Protein AF-A0A9E0RVJ8-F1 (afdb_monomer_lite)

Secondary structure (DSSP, 8-state):
-EEEEPPSSSTTTT-EE-S-----SSPPSS---SSSS--EEEEEEEEE-SS-EEEEEEEE--S---SEE--HHHHHHHS-HHHHHHHHTT--

pLDDT: mean 90.72, std 8.5, range [58.72, 97.75]

Structure (mmCIF, N/CA/C/O backbone):
data_AF-A0A9E0RVJ8-F1
#
_entry.id   AF-A0A9E0RVJ8-F1
#
loop_
_atom_site.group_PDB
_atom_site.id
_atom_site.type_symbol
_atom_site.label_atom_id
_atom_site.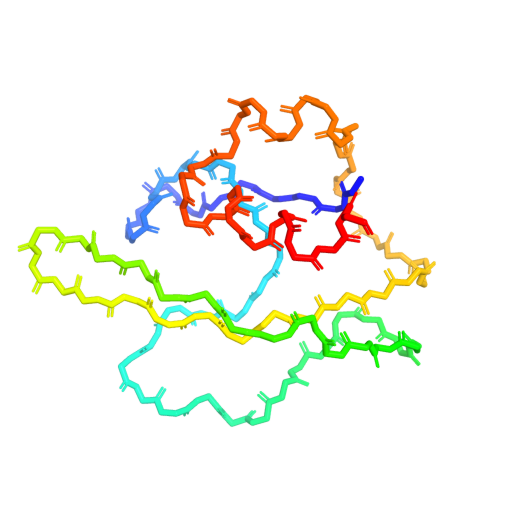label_alt_id
_atom_site.label_comp_id
_atom_site.label_asym_id
_atom_site.label_entity_id
_atom_site.label_seq_id
_atom_site.pdbx_PDB_ins_code
_atom_site.Cartn_x
_atom_site.Cartn_y
_atom_site.Cartn_z
_atom_site.occupancy
_atom_site.B_iso_or_equiv
_atom_site.auth_seq_id
_atom_site.auth_comp_id
_atom_site.auth_asym_id
_atom_site.auth_atom_id
_atom_site.pdbx_PDB_model_num
ATOM 1 N N . MET A 1 1 ? 6.155 0.811 -11.269 1.00 89.62 1 MET A N 1
ATOM 2 C CA . MET A 1 1 ? 5.796 0.206 -9.967 1.00 89.62 1 MET A CA 1
ATOM 3 C C . MET A 1 1 ? 4.609 -0.725 -10.162 1.00 89.62 1 MET A C 1
ATOM 5 O O . MET A 1 1 ? 3.750 -0.395 -10.971 1.00 89.62 1 MET A O 1
ATOM 9 N N . ARG A 1 2 ? 4.546 -1.863 -9.459 1.00 92.75 2 ARG A N 1
ATOM 10 C CA . ARG A 1 2 ? 3.377 -2.753 -9.513 1.00 92.75 2 ARG A CA 1
ATOM 11 C C . ARG A 1 2 ? 2.174 -2.107 -8.816 1.00 92.75 2 ARG A C 1
ATOM 13 O O . ARG A 1 2 ? 2.310 -1.623 -7.695 1.00 92.75 2 ARG A O 1
ATOM 20 N N . THR A 1 3 ? 1.022 -2.115 -9.472 1.00 95.25 3 THR A N 1
ATOM 21 C CA . THR A 1 3 ? -0.245 -1.567 -8.970 1.00 95.25 3 THR A CA 1
ATOM 22 C C . THR A 1 3 ? -1.382 -2.550 -9.228 1.00 95.25 3 THR A C 1
ATOM 24 O O . THR A 1 3 ? -1.289 -3.443 -10.074 1.00 95.25 3 THR A O 1
ATOM 27 N N . GLU A 1 4 ? -2.476 -2.386 -8.495 1.00 95.31 4 GLU A N 1
ATOM 28 C CA . GLU A 1 4 ? -3.707 -3.144 -8.699 1.00 95.31 4 GLU A CA 1
ATOM 29 C C . GLU A 1 4 ? -4.931 -2.267 -8.450 1.00 95.31 4 GLU A C 1
ATOM 31 O O . GLU A 1 4 ? -4.859 -1.239 -7.774 1.00 95.31 4 GLU A O 1
ATOM 36 N N . ARG A 1 5 ? -6.080 -2.668 -8.996 1.00 95.69 5 ARG A N 1
ATOM 37 C CA . ARG A 1 5 ? -7.354 -2.047 -8.637 1.00 95.69 5 ARG A CA 1
ATOM 38 C C . ARG A 1 5 ? -7.948 -2.802 -7.458 1.00 95.69 5 ARG A C 1
ATOM 40 O O . ARG A 1 5 ? -8.150 -4.010 -7.547 1.00 95.69 5 ARG A O 1
ATOM 47 N N . ARG A 1 6 ? -8.256 -2.084 -6.376 1.00 95.44 6 ARG A N 1
ATOM 48 C CA . ARG A 1 6 ? -8.942 -2.657 -5.215 1.00 95.44 6 ARG A CA 1
ATOM 49 C C . ARG A 1 6 ? -10.322 -3.196 -5.622 1.00 95.44 6 ARG A C 1
ATOM 51 O O . ARG A 1 6 ? -10.937 -2.635 -6.536 1.00 95.44 6 ARG A O 1
ATOM 58 N N . PRO A 1 7 ? -10.845 -4.234 -4.939 1.00 95.19 7 PRO A N 1
ATOM 59 C CA . PRO A 1 7 ? -12.205 -4.720 -5.161 1.00 95.19 7 PRO A CA 1
ATOM 60 C C . PRO A 1 7 ? -13.225 -3.582 -5.137 1.00 95.19 7 PRO A C 1
ATOM 62 O O . PRO A 1 7 ? -13.038 -2.599 -4.430 1.00 95.19 7 PRO A O 1
ATOM 65 N N . ALA A 1 8 ? -14.327 -3.704 -5.878 1.00 96.50 8 ALA A N 1
ATOM 66 C CA . ALA A 1 8 ? -15.312 -2.622 -5.993 1.00 96.50 8 ALA A CA 1
ATOM 67 C C . ALA A 1 8 ? -15.987 -2.238 -4.658 1.00 96.50 8 ALA A C 1
ATOM 69 O O . ALA A 1 8 ? -16.539 -1.148 -4.541 1.00 96.50 8 ALA A O 1
ATOM 70 N N . LYS A 1 9 ? -15.962 -3.128 -3.660 1.00 94.88 9 LYS A N 1
ATOM 71 C CA . LYS A 1 9 ? -16.576 -2.931 -2.342 1.00 94.88 9 LYS A CA 1
ATOM 72 C C . LYS A 1 9 ? -15.521 -2.963 -1.240 1.00 94.88 9 LYS A C 1
ATOM 74 O O . LYS A 1 9 ? -14.508 -3.644 -1.370 1.00 94.88 9 LYS A O 1
ATOM 79 N N . GLY A 1 10 ? -15.819 -2.278 -0.138 1.00 92.31 10 GLY A N 1
ATOM 80 C CA . GLY A 1 10 ? -14.948 -2.180 1.031 1.00 92.31 10 GLY A CA 1
ATOM 81 C C . GLY A 1 10 ? -14.097 -0.912 1.034 1.00 92.31 10 GLY A C 1
ATOM 82 O O . GLY A 1 10 ? -14.358 0.042 0.296 1.00 92.31 10 GLY A O 1
ATOM 83 N N . LEU A 1 11 ? -13.087 -0.897 1.901 1.00 93.88 11 LEU A N 1
ATOM 84 C CA . LEU A 1 11 ? -12.204 0.250 2.068 1.00 93.88 11 LEU A CA 1
ATOM 85 C C . LEU A 1 11 ? -11.431 0.545 0.772 1.00 93.88 11 LEU A C 1
ATOM 87 O O . LEU A 1 11 ? -10.732 -0.324 0.247 1.00 93.88 11 LEU A O 1
ATOM 91 N N . LEU A 1 12 ? -11.555 1.792 0.295 1.00 95.31 12 LEU A N 1
ATOM 92 C CA . LEU A 1 12 ? -10.978 2.291 -0.964 1.00 95.31 12 LEU A CA 1
ATOM 93 C C . LEU A 1 12 ? -11.471 1.512 -2.195 1.00 95.31 12 LEU A C 1
ATOM 95 O O . LEU A 1 12 ? -10.724 1.295 -3.151 1.00 95.31 12 LEU A O 1
ATOM 99 N N . GLY A 1 13 ? -12.733 1.076 -2.155 1.00 96.44 13 GLY A N 1
ATOM 100 C CA . GLY A 1 13 ? -13.330 0.240 -3.186 1.00 96.44 13 GLY A CA 1
ATOM 101 C C . GLY A 1 13 ? -13.181 0.820 -4.595 1.00 96.44 13 GLY A C 1
ATOM 102 O O . GLY A 1 13 ? -13.515 1.976 -4.850 1.00 96.44 13 GLY A O 1
ATOM 103 N N . GLY A 1 14 ? -12.644 0.016 -5.512 1.00 96.69 14 GLY A N 1
ATOM 104 C CA . GLY A 1 14 ? -12.429 0.385 -6.910 1.00 96.69 14 GLY A CA 1
ATOM 105 C C . GLY A 1 14 ? -11.284 1.367 -7.159 1.00 96.69 14 GLY A C 1
ATOM 106 O O . GLY A 1 14 ? -11.026 1.680 -8.320 1.00 96.69 14 GLY A O 1
ATOM 107 N N . MET A 1 15 ? -10.580 1.849 -6.134 1.00 97.12 15 MET A N 1
ATOM 108 C CA . MET A 1 15 ? -9.444 2.759 -6.302 1.00 97.12 15 MET A CA 1
ATOM 109 C C . MET A 1 15 ? -8.176 2.006 -6.726 1.00 97.12 15 MET A C 1
ATOM 111 O O . MET A 1 15 ? -8.051 0.797 -6.518 1.00 97.12 15 MET A O 1
ATOM 115 N N . LEU A 1 16 ? -7.225 2.723 -7.331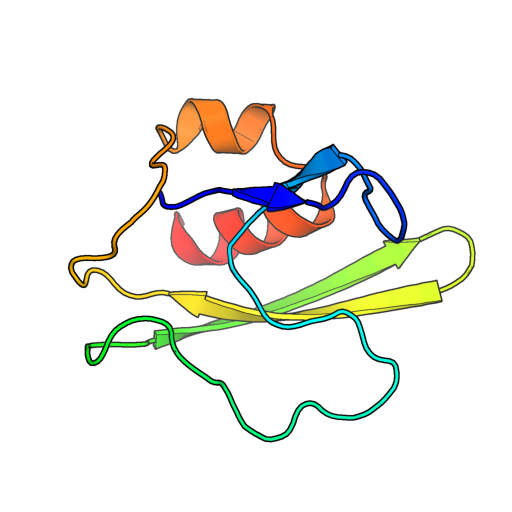 1.00 97.50 16 LEU A N 1
ATOM 116 C CA . LEU A 1 16 ? -5.881 2.192 -7.557 1.00 97.50 16 LEU A CA 1
ATOM 117 C C . LEU A 1 16 ? -5.181 2.011 -6.203 1.00 97.50 16 LEU A C 1
ATOM 119 O O . LEU A 1 16 ? -5.312 2.857 -5.317 1.00 97.50 16 LEU A O 1
ATOM 123 N N . GLY A 1 17 ? -4.436 0.926 -6.044 1.00 96.19 17 GLY A N 1
ATOM 124 C CA . GLY A 1 17 ? -3.699 0.620 -4.829 1.00 96.19 17 GLY A CA 1
ATOM 125 C C . GLY A 1 17 ? -2.373 -0.069 -5.107 1.00 96.19 17 GLY A C 1
ATOM 126 O O . GLY A 1 17 ? -2.052 -0.438 -6.242 1.00 96.19 17 GLY A O 1
ATOM 127 N N . LEU A 1 18 ? -1.601 -0.219 -4.035 1.00 94.25 18 LEU A N 1
ATOM 128 C CA . LEU A 1 18 ? -0.409 -1.057 -4.022 1.00 94.25 18 LEU A CA 1
ATOM 129 C C . LEU A 1 18 ? -0.810 -2.491 -3.648 1.00 94.25 18 LEU A C 1
ATOM 131 O O . LEU A 1 18 ? -1.727 -2.646 -2.838 1.00 94.25 18 LEU A O 1
ATOM 135 N N . PRO A 1 19 ? -0.139 -3.519 -4.196 1.00 91.75 19 PRO A N 1
ATOM 136 C CA . PRO A 1 19 ? -0.322 -4.891 -3.738 1.00 91.75 19 PRO A CA 1
ATOM 137 C C . PRO A 1 19 ? -0.057 -4.993 -2.235 1.00 91.75 19 PRO A C 1
ATOM 139 O O . PRO A 1 19 ? 0.910 -4.416 -1.734 1.00 91.75 19 PRO A O 1
ATOM 142 N N . GLY A 1 20 ? -0.895 -5.741 -1.530 1.00 90.12 20 GLY A N 1
ATOM 143 C CA . GLY A 1 20 ? -0.777 -5.923 -0.090 1.00 90.12 20 GLY A CA 1
ATOM 144 C C . GLY A 1 20 ? -1.768 -6.951 0.437 1.00 90.12 20 GLY A C 1
ATOM 145 O O . GLY A 1 20 ? -2.522 -7.552 -0.326 1.00 90.12 20 GLY A O 1
ATOM 146 N N . SER A 1 21 ? -1.740 -7.144 1.751 1.00 89.12 21 SER A N 1
ATOM 147 C CA . SER A 1 21 ? -2.668 -8.015 2.464 1.00 89.12 21 SER A CA 1
ATOM 148 C C . SER A 1 21 ? -4.099 -7.472 2.455 1.00 89.12 21 SER A C 1
ATOM 150 O O . SER A 1 21 ? -4.369 -6.337 2.048 1.00 89.12 21 SER A O 1
ATOM 152 N N . ASP A 1 22 ? -5.017 -8.265 3.001 1.00 88.25 22 ASP A N 1
ATOM 153 C CA . ASP A 1 22 ? -6.343 -7.777 3.352 1.00 88.25 22 ASP A CA 1
ATOM 154 C C . ASP A 1 22 ? -6.295 -6.708 4.451 1.00 88.25 22 ASP A C 1
ATOM 156 O O . ASP A 1 22 ? -5.354 -6.619 5.248 1.00 88.25 22 ASP A O 1
ATOM 160 N N . TRP A 1 23 ? -7.347 -5.888 4.484 1.00 90.38 23 TRP A N 1
ATOM 161 C CA . T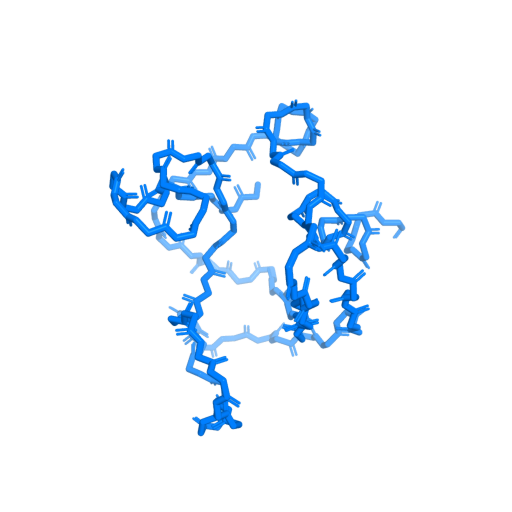RP A 1 23 ? -7.596 -4.949 5.571 1.00 90.38 23 TRP A CA 1
ATOM 162 C C . TRP A 1 23 ? -8.099 -5.714 6.792 1.00 90.38 23 TRP A C 1
ATOM 164 O O . TRP A 1 23 ? -9.098 -6.427 6.704 1.00 90.38 23 TRP A O 1
ATOM 174 N N . THR A 1 24 ? -7.440 -5.541 7.932 1.00 89.75 24 THR A N 1
ATOM 175 C CA . THR A 1 24 ? -7.798 -6.215 9.181 1.00 89.75 24 THR A CA 1
ATOM 176 C C . THR A 1 24 ? -7.554 -5.296 10.374 1.00 89.75 24 THR A C 1
ATOM 178 O O . THR A 1 24 ? -6.700 -4.413 10.322 1.00 89.75 24 THR A O 1
ATOM 181 N N . GLU A 1 25 ? -8.333 -5.494 11.436 1.00 90.31 25 GLU A N 1
ATOM 182 C CA . GLU A 1 25 ? -8.132 -4.852 12.744 1.00 90.31 25 GLU A CA 1
ATOM 183 C C . GLU A 1 25 ? -7.156 -5.640 13.632 1.00 90.31 25 GLU A C 1
ATOM 185 O O . GLU A 1 25 ? -6.717 -5.143 14.665 1.00 90.31 25 GLU A O 1
ATOM 190 N N . GLN A 1 26 ? -6.842 -6.878 13.244 1.00 87.69 26 GLN A N 1
ATOM 191 C CA . GLN A 1 26 ? -5.905 -7.752 13.945 1.00 87.69 26 GLN A CA 1
ATOM 192 C C . GLN A 1 26 ? -4.500 -7.601 13.370 1.00 87.69 26 GLN A C 1
ATOM 194 O O . GLN A 1 26 ? -4.336 -7.241 12.203 1.00 87.69 26 GLN A O 1
ATOM 199 N N . ASP A 1 27 ? -3.492 -7.966 14.157 1.00 79.06 27 ASP A N 1
ATOM 200 C CA . ASP A 1 27 ? -2.133 -8.081 13.642 1.00 79.06 27 ASP A CA 1
ATOM 201 C C . ASP A 1 27 ? -2.082 -9.099 12.498 1.00 79.06 27 ASP A C 1
ATOM 203 O O . ASP A 1 27 ? -2.637 -10.200 12.576 1.00 79.06 27 ASP A O 1
ATOM 207 N N . LEU A 1 28 ? -1.415 -8.722 11.409 1.00 76.56 28 LEU A N 1
ATOM 208 C CA . LEU A 1 28 ? -1.248 -9.601 10.260 1.00 76.56 28 LEU A CA 1
ATOM 209 C C . LEU A 1 28 ? -0.232 -10.706 10.589 1.00 76.56 28 LEU A C 1
ATOM 211 O O . LEU A 1 28 ? 0.870 -10.405 11.062 1.00 76.56 28 LEU A O 1
ATOM 215 N N . PRO A 1 29 ? -0.558 -11.984 10.324 1.00 63.53 29 PRO A N 1
ATOM 216 C CA . PRO A 1 29 ? 0.368 -13.084 10.548 1.00 63.53 29 PRO A CA 1
ATOM 217 C C . PRO A 1 29 ? 1.487 -13.044 9.502 1.00 63.53 29 PRO A C 1
ATOM 219 O O . PRO A 1 29 ? 1.321 -13.533 8.392 1.00 63.53 29 PRO A O 1
ATOM 222 N N . GLY A 1 30 ? 2.637 -12.461 9.853 1.00 66.19 30 GLY A N 1
ATOM 223 C CA . GLY A 1 30 ? 3.786 -12.336 8.950 1.00 66.19 30 GLY A CA 1
ATOM 224 C C . GLY A 1 30 ? 3.473 -11.578 7.651 1.00 66.19 30 GLY A C 1
ATOM 225 O O . GLY A 1 30 ? 2.363 -11.107 7.418 1.00 66.19 30 GLY A O 1
ATOM 226 N N . THR A 1 31 ? 4.473 -11.399 6.791 1.00 67.88 31 THR A N 1
ATOM 227 C CA . THR A 1 31 ? 4.277 -10.761 5.481 1.00 67.88 31 THR A CA 1
ATOM 228 C C . THR A 1 31 ? 4.376 -11.823 4.393 1.00 67.88 31 THR A C 1
ATOM 230 O O . THR A 1 31 ? 5.457 -12.362 4.167 1.00 67.88 31 THR A O 1
ATOM 233 N N . ASP A 1 32 ? 3.251 -12.141 3.742 1.00 73.81 32 ASP A N 1
ATOM 234 C CA . ASP A 1 32 ? 3.246 -13.003 2.557 1.00 73.81 32 ASP A CA 1
ATOM 235 C C . ASP A 1 32 ? 3.685 -12.182 1.344 1.00 73.81 32 ASP A C 1
ATOM 237 O O . ASP A 1 32 ? 2.954 -11.340 0.810 1.00 73.81 32 ASP A O 1
ATOM 241 N N . PHE A 1 33 ? 4.947 -12.353 0.975 1.00 81.75 33 PHE A N 1
ATOM 242 C CA . PHE A 1 33 ? 5.558 -11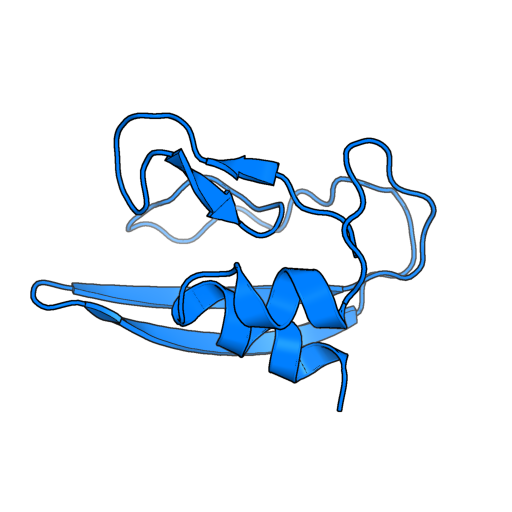.581 -0.084 1.00 81.75 33 PHE A CA 1
ATOM 243 C C . PHE A 1 33 ? 5.276 -12.212 -1.456 1.00 81.75 33 PHE A C 1
ATOM 245 O O . PHE A 1 33 ? 5.599 -13.376 -1.675 1.00 81.75 33 PHE A O 1
ATOM 252 N N . PRO A 1 34 ? 4.772 -11.445 -2.442 1.00 73.62 34 PRO A N 1
ATOM 253 C CA . PRO A 1 34 ? 4.353 -11.989 -3.737 1.00 73.62 34 PRO A CA 1
ATOM 254 C C . PRO A 1 34 ? 5.494 -12.486 -4.637 1.00 73.62 34 PRO A C 1
ATOM 256 O O . PRO A 1 34 ? 5.220 -13.053 -5.693 1.00 73.62 34 PRO A O 1
ATOM 259 N N . VAL A 1 35 ? 6.754 -12.222 -4.281 1.00 76.62 35 VAL A N 1
ATOM 260 C CA . VAL A 1 35 ? 7.943 -12.689 -5.009 1.00 76.62 35 VAL A CA 1
ATOM 261 C C . VAL A 1 35 ? 9.030 -13.093 -4.023 1.00 76.62 35 VAL A C 1
ATOM 263 O O . VAL A 1 35 ? 9.137 -12.520 -2.938 1.00 76.62 35 VAL A O 1
ATOM 266 N N . SER A 1 36 ? 9.857 -14.057 -4.415 1.00 70.31 36 SER A N 1
ATOM 267 C CA . SER A 1 36 ? 10.828 -14.714 -3.536 1.00 70.31 36 SER A CA 1
ATOM 268 C C . SER A 1 36 ? 12.156 -13.967 -3.333 1.00 70.31 36 SER A C 1
ATOM 270 O O . SER A 1 36 ? 13.134 -14.627 -3.004 1.00 70.31 36 SER A O 1
ATOM 272 N N . GLU A 1 37 ? 12.248 -12.640 -3.514 1.00 72.50 37 GLU A N 1
ATOM 273 C CA . GLU A 1 37 ? 13.557 -11.950 -3.487 1.00 72.50 37 GLU A CA 1
ATOM 274 C C . GLU A 1 37 ? 13.547 -10.514 -2.918 1.00 72.50 37 GLU A C 1
ATOM 276 O O . GLU A 1 37 ? 12.624 -9.731 -3.158 1.00 72.50 37 GLU A O 1
ATOM 281 N N . ASP A 1 38 ? 14.629 -10.182 -2.195 1.00 81.06 38 ASP A N 1
ATOM 282 C CA . ASP A 1 38 ? 15.153 -8.846 -1.846 1.00 81.06 38 ASP A CA 1
ATOM 283 C C . ASP A 1 38 ? 14.172 -7.802 -1.290 1.00 81.06 38 ASP A C 1
ATOM 285 O O . ASP A 1 38 ? 14.214 -6.614 -1.628 1.00 81.06 38 ASP A O 1
ATOM 289 N N . TRP A 1 39 ? 13.307 -8.228 -0.373 1.00 89.81 39 TRP A N 1
ATOM 290 C CA . TRP A 1 39 ? 12.426 -7.315 0.347 1.00 89.81 39 TRP A CA 1
ATOM 291 C C . TRP A 1 39 ? 13.182 -6.458 1.360 1.00 89.81 39 TRP A C 1
ATOM 293 O O . TRP A 1 39 ? 13.902 -6.955 2.226 1.00 89.81 39 TRP A O 1
ATOM 303 N N . LYS A 1 40 ? 12.963 -5.146 1.282 1.00 92.38 40 LYS A N 1
ATOM 304 C CA . LYS A 1 40 ? 13.474 -4.146 2.220 1.00 92.38 40 LYS A CA 1
ATOM 305 C C . LYS A 1 40 ? 12.311 -3.421 2.875 1.00 92.38 40 LYS A C 1
ATOM 307 O O . LYS A 1 40 ? 11.342 -3.051 2.208 1.00 92.38 40 LYS A O 1
ATOM 312 N N . SER A 1 41 ? 12.412 -3.224 4.186 1.00 93.88 41 SER A N 1
ATOM 313 C CA . SER A 1 41 ? 11.453 -2.402 4.919 1.00 93.88 41 SER A CA 1
ATOM 314 C C . SER A 1 41 ? 11.658 -0.937 4.542 1.00 93.88 41 SER A C 1
ATOM 316 O O . SER A 1 41 ? 12.777 -0.431 4.620 1.00 93.88 41 SER A O 1
ATOM 318 N N . ALA A 1 42 ? 10.579 -0.267 4.140 1.00 95.56 42 ALA A N 1
ATOM 319 C CA . ALA A 1 42 ? 10.547 1.174 3.890 1.00 95.56 42 ALA A CA 1
ATOM 320 C C . ALA A 1 42 ? 10.030 1.962 5.110 1.00 95.56 42 ALA A C 1
ATOM 322 O O . ALA A 1 42 ? 10.015 3.190 5.095 1.00 95.56 42 ALA A O 1
ATOM 323 N N . GLY A 1 43 ? 9.581 1.268 6.163 1.00 95.25 43 GLY A N 1
ATOM 324 C CA . GLY A 1 43 ? 8.974 1.863 7.353 1.00 95.25 43 GLY A CA 1
ATOM 325 C C . GLY A 1 43 ? 7.450 1.759 7.361 1.00 95.25 43 GLY A C 1
ATOM 326 O O . GLY A 1 43 ? 6.872 0.835 6.789 1.00 95.25 43 GLY A O 1
ATOM 327 N N . GLN A 1 44 ? 6.789 2.690 8.051 1.00 95.69 44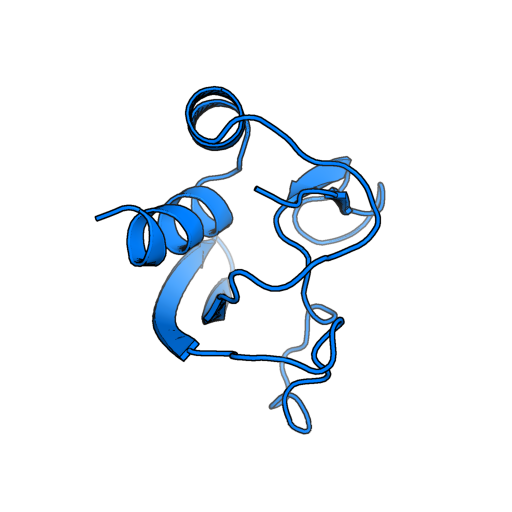 GLN A N 1
ATOM 328 C CA . GLN A 1 44 ? 5.344 2.648 8.269 1.00 95.69 44 GLN A CA 1
ATOM 329 C C . GLN A 1 44 ? 4.641 3.935 7.836 1.00 95.69 44 GLN A C 1
ATOM 331 O O . GLN A 1 44 ? 5.167 5.039 7.980 1.00 95.69 44 GLN A O 1
ATOM 336 N N . VAL A 1 45 ? 3.404 3.794 7.362 1.00 96.75 45 VAL A N 1
ATOM 337 C CA . VAL A 1 45 ? 2.493 4.906 7.074 1.00 96.75 45 VAL A CA 1
ATOM 338 C C . VAL A 1 45 ? 1.285 4.813 7.986 1.00 96.75 45 VAL A C 1
ATOM 340 O O . VAL A 1 45 ? 0.518 3.860 7.899 1.00 96.75 45 VAL A O 1
ATOM 343 N N . ARG A 1 46 ? 1.046 5.856 8.784 1.00 96.81 46 ARG A N 1
ATOM 344 C CA . ARG A 1 46 ? -0.237 6.063 9.463 1.00 96.81 46 ARG A CA 1
ATOM 345 C C . ARG A 1 46 ? -1.107 7.025 8.655 1.00 96.81 46 ARG A C 1
ATOM 347 O O . ARG A 1 46 ? -0.681 8.127 8.294 1.00 96.81 46 ARG A O 1
ATOM 354 N N . HIS A 1 47 ? -2.343 6.628 8.381 1.00 97.38 47 HIS A N 1
ATOM 355 C CA . HIS A 1 47 ? -3.333 7.452 7.697 1.00 97.38 47 HIS A CA 1
ATOM 356 C C . HIS A 1 47 ? -4.633 7.502 8.495 1.00 97.38 47 HIS A C 1
ATOM 358 O O . HIS A 1 47 ? -5.176 6.468 8.863 1.00 97.38 47 HIS A O 1
ATOM 364 N N . VAL A 1 48 ? -5.132 8.706 8.761 1.00 97.12 48 VAL A N 1
ATOM 365 C CA . VAL A 1 48 ? -6.366 8.912 9.526 1.00 97.12 48 VAL A CA 1
ATOM 366 C C . VAL A 1 48 ? -7.513 9.152 8.554 1.00 97.12 48 VAL A C 1
ATOM 368 O O . VAL A 1 48 ? -7.494 10.117 7.792 1.00 97.12 48 VAL A O 1
ATOM 371 N N . PHE A 1 49 ? -8.498 8.262 8.588 1.00 94.88 49 PHE A N 1
ATOM 372 C CA . PHE A 1 49 ? -9.816 8.471 8.008 1.00 94.88 49 PHE A CA 1
ATOM 373 C C . PHE A 1 49 ? -10.735 9.104 9.057 1.00 94.88 49 PHE A C 1
ATOM 375 O O . PHE A 1 49 ? -10.403 9.183 10.236 1.00 94.88 49 PHE A O 1
ATOM 382 N N . THR A 1 50 ? -11.925 9.532 8.642 1.00 95.62 50 THR A N 1
ATOM 383 C CA . THR A 1 50 ? -12.890 10.191 9.537 1.00 95.62 50 THR A CA 1
ATOM 384 C C . THR A 1 50 ? -13.310 9.344 10.741 1.00 95.62 50 THR A C 1
ATOM 386 O O . THR A 1 50 ? -13.626 9.912 11.778 1.00 95.62 50 THR A O 1
ATOM 389 N N . HIS A 1 51 ? -13.298 8.011 10.623 1.00 94.88 51 HIS A N 1
ATOM 390 C CA . HIS A 1 51 ? -13.805 7.100 11.660 1.00 94.88 51 HIS A CA 1
ATOM 391 C C . HIS A 1 51 ? -12.743 6.171 12.261 1.00 94.88 51 HIS A C 1
ATOM 393 O O . HIS A 1 51 ? -12.990 5.553 13.290 1.00 94.88 51 HIS A O 1
ATOM 399 N N . PHE A 1 52 ? -11.581 6.036 11.624 1.00 95.38 52 PHE A N 1
ATOM 400 C CA . PHE A 1 52 ? -10.526 5.124 12.064 1.00 95.38 52 PHE A CA 1
ATOM 401 C C . PHE A 1 52 ? -9.172 5.566 11.509 1.00 95.38 52 PHE A C 1
ATOM 403 O O . PHE A 1 52 ? -9.096 6.362 10.572 1.00 95.38 52 PHE A O 1
ATOM 410 N N . SER A 1 53 ? -8.089 5.018 12.053 1.00 95.56 53 SER A N 1
ATOM 411 C CA . SER A 1 53 ? -6.758 5.146 11.462 1.00 95.56 53 SER A CA 1
ATOM 412 C C . SER A 1 53 ? -6.295 3.813 10.899 1.00 95.56 53 SER A C 1
ATOM 414 O O . SER A 1 53 ? -6.503 2.783 11.530 1.00 95.56 53 SER A O 1
ATOM 416 N N . LEU A 1 54 ? -5.624 3.853 9.757 1.00 95.31 54 LEU A N 1
ATOM 417 C CA . LEU A 1 54 ? -4.959 2.711 9.153 1.00 95.31 54 LEU A CA 1
ATOM 418 C C . LEU A 1 54 ? -3.448 2.859 9.315 1.00 95.31 54 LEU A C 1
ATOM 420 O O . LEU A 1 54 ? -2.901 3.937 9.065 1.00 95.31 54 LEU A O 1
ATOM 424 N N . GLU A 1 55 ? -2.785 1.778 9.703 1.00 95.06 55 GLU A N 1
ATOM 425 C CA . GLU A 1 55 ? -1.331 1.668 9.701 1.00 95.06 55 GLU A CA 1
ATOM 426 C C . GLU A 1 55 ? -0.907 0.670 8.624 1.00 95.06 55 GLU A C 1
ATOM 428 O O . GLU A 1 55 ? -1.436 -0.436 8.550 1.00 95.06 55 GLU A O 1
ATOM 433 N N . LEU A 1 56 ? 0.026 1.077 7.768 1.00 94.19 56 LEU A N 1
ATOM 434 C CA . LEU A 1 56 ? 0.646 0.215 6.773 1.00 94.19 56 LEU A CA 1
ATOM 435 C C . LEU A 1 56 ? 2.104 0.000 7.145 1.00 94.19 56 LEU A C 1
ATOM 437 O O . LEU A 1 56 ? 2.835 0.977 7.297 1.00 94.19 56 LEU A O 1
ATOM 441 N N . THR A 1 57 ? 2.537 -1.255 7.194 1.00 93.88 57 THR A N 1
ATOM 442 C CA . THR A 1 57 ? 3.962 -1.591 7.141 1.00 93.88 57 THR A CA 1
ATOM 443 C C . THR A 1 57 ? 4.357 -1.742 5.679 1.00 93.88 57 THR A C 1
ATOM 445 O O . THR A 1 57 ? 3.790 -2.562 4.958 1.00 93.88 57 THR A O 1
ATOM 448 N N . VAL A 1 58 ? 5.290 -0.912 5.222 1.00 94.25 58 VAL A N 1
ATOM 449 C CA . VAL A 1 58 ? 5.649 -0.799 3.811 1.00 94.25 58 VAL A CA 1
ATOM 450 C C . VAL A 1 58 ? 6.937 -1.558 3.551 1.00 94.25 58 VAL A C 1
ATOM 452 O O . VAL A 1 58 ? 7.962 -1.328 4.190 1.00 94.25 58 VAL A O 1
ATOM 455 N N . TRP A 1 59 ? 6.875 -2.434 2.559 1.00 93.75 59 TRP A N 1
ATOM 456 C CA . TRP A 1 59 ? 8.013 -3.173 2.045 1.00 93.75 59 TRP A CA 1
ATOM 457 C C . TRP A 1 59 ? 8.142 -2.928 0.549 1.00 93.75 59 TRP A C 1
ATOM 459 O O . TRP A 1 59 ? 7.146 -2.719 -0.147 1.00 93.75 59 TRP A O 1
ATOM 469 N N . HIS A 1 60 ? 9.367 -2.980 0.044 1.00 92.62 60 HIS A N 1
ATOM 470 C CA . HIS A 1 60 ? 9.630 -2.887 -1.384 1.00 92.62 60 HIS A CA 1
ATOM 471 C C . HIS A 1 60 ? 10.685 -3.900 -1.818 1.00 92.62 60 HIS A C 1
ATOM 473 O O . HIS A 1 60 ? 11.535 -4.304 -1.030 1.00 92.62 60 HIS A O 1
ATOM 479 N N . SER A 1 61 ? 10.626 -4.290 -3.087 1.00 91.06 61 SER A N 1
ATOM 480 C CA . SER A 1 61 ? 11.605 -5.156 -3.738 1.00 91.06 61 SER A CA 1
ATOM 481 C C . SER A 1 61 ? 11.805 -4.688 -5.180 1.00 91.06 61 SER A C 1
ATOM 483 O O . SER A 1 61 ? 10.899 -4.108 -5.788 1.00 91.06 61 SER A O 1
ATOM 485 N N . THR A 1 62 ? 13.002 -4.917 -5.717 1.00 87.69 62 THR A N 1
ATOM 486 C CA . THR A 1 62 ? 13.336 -4.721 -7.138 1.00 87.69 62 THR A CA 1
ATOM 487 C C . THR A 1 62 ? 13.208 -6.010 -7.951 1.00 87.69 62 THR A C 1
ATOM 489 O O . THR A 1 62 ? 13.568 -6.026 -9.126 1.00 87.69 62 THR A O 1
ATOM 492 N N . GLY A 1 63 ? 12.712 -7.089 -7.336 1.00 85.00 63 GLY A N 1
ATOM 493 C CA . GLY A 1 63 ? 12.513 -8.380 -7.983 1.00 85.00 63 GLY A CA 1
ATOM 494 C C . GLY A 1 63 ? 11.480 -8.344 -9.112 1.00 85.00 63 GLY A C 1
ATOM 495 O O . GLY A 1 63 ? 10.631 -7.451 -9.209 1.00 85.00 63 GLY A O 1
ATOM 496 N N . CYS A 1 64 ? 11.535 -9.357 -9.977 1.00 78.81 64 CYS A N 1
ATOM 497 C CA . CYS A 1 64 ? 10.576 -9.517 -11.066 1.00 78.81 64 CYS A CA 1
ATOM 498 C C . CYS A 1 64 ? 9.212 -9.952 -10.518 1.00 78.81 64 CYS A C 1
ATOM 500 O O . CYS A 1 64 ? 9.034 -11.099 -10.118 1.00 78.81 64 CYS A O 1
ATOM 502 N N . ALA A 1 65 ? 8.236 -9.045 -10.530 1.00 82.81 65 ALA A N 1
ATOM 503 C CA . ALA A 1 65 ? 6.857 -9.347 -10.158 1.00 82.81 65 ALA A CA 1
ATOM 504 C C . ALA A 1 65 ? 5.946 -9.464 -11.387 1.00 82.81 65 ALA A C 1
ATOM 506 O O . ALA A 1 65 ? 6.159 -8.815 -12.408 1.00 82.81 65 ALA A O 1
ATOM 507 N N . THR A 1 66 ? 4.888 -10.264 -11.279 1.00 87.19 66 THR A N 1
ATOM 508 C CA . THR A 1 66 ? 3.824 -10.347 -12.288 1.00 87.19 66 THR A CA 1
ATOM 509 C C . THR A 1 66 ? 2.702 -9.348 -12.000 1.00 87.19 66 THR A C 1
ATOM 511 O O . THR A 1 66 ? 2.457 -8.985 -10.849 1.00 87.19 66 THR A O 1
ATOM 514 N N . GLY A 1 67 ? 1.944 -8.961 -13.026 1.00 89.19 67 GLY A N 1
ATOM 515 C CA . GLY A 1 67 ? 0.749 -8.124 -12.889 1.00 89.19 67 GLY A CA 1
ATOM 516 C C . GLY A 1 67 ? 0.868 -6.795 -13.625 1.00 89.19 67 GLY A C 1
ATOM 517 O O . GLY A 1 67 ? 1.624 -6.672 -14.585 1.00 89.19 67 GLY A O 1
ATOM 518 N N . THR A 1 68 ? 0.090 -5.805 -13.186 1.00 93.69 68 THR A N 1
ATOM 519 C CA . THR A 1 68 ? 0.053 -4.490 -13.834 1.00 93.69 68 THR A CA 1
ATOM 520 C C . THR A 1 68 ? 1.144 -3.590 -13.272 1.00 93.69 68 THR A C 1
ATOM 522 O O . THR A 1 68 ? 1.321 -3.498 -12.056 1.00 93.69 68 THR A O 1
ATOM 525 N N . PHE A 1 69 ? 1.865 -2.909 -14.161 1.00 93.88 69 PHE A N 1
ATOM 526 C CA . PHE A 1 69 ? 2.873 -1.922 -13.800 1.00 93.88 69 PHE A CA 1
ATOM 527 C C . PHE A 1 69 ? 2.460 -0.547 -14.308 1.00 93.88 69 PHE A C 1
ATOM 529 O O . PHE A 1 69 ? 2.236 -0.357 -15.499 1.00 93.88 69 PHE A O 1
ATOM 536 N N . THR A 1 70 ? 2.405 0.417 -13.395 1.00 94.81 70 THR A N 1
ATOM 537 C CA . THR A 1 70 ? 2.156 1.829 -13.701 1.00 94.81 70 THR A CA 1
ATOM 538 C C . THR A 1 70 ? 3.463 2.615 -13.540 1.00 94.81 70 THR A C 1
ATOM 540 O O . THR A 1 70 ? 4.207 2.360 -12.576 1.00 94.81 70 THR A O 1
ATOM 543 N N . PRO A 1 71 ? 3.789 3.556 -14.447 1.00 95.69 71 PRO A N 1
ATOM 544 C CA . PRO A 1 71 ? 4.879 4.508 -14.244 1.00 95.69 71 PRO A CA 1
ATOM 545 C C . PRO A 1 71 ? 4.743 5.231 -12.900 1.00 95.69 71 PRO A C 1
ATOM 547 O O . PRO A 1 71 ? 3.636 5.554 -12.476 1.00 95.69 71 PRO A O 1
ATOM 550 N N . VAL A 1 72 ? 5.860 5.482 -12.213 1.00 93.81 72 VAL A N 1
ATOM 551 C CA . VAL A 1 72 ? 5.842 6.054 -10.851 1.00 93.81 72 VAL A CA 1
ATOM 552 C C . VAL A 1 72 ? 5.137 7.411 -10.819 1.00 93.81 72 VAL A C 1
ATOM 554 O O . VAL A 1 72 ? 4.299 7.639 -9.952 1.00 93.81 72 VAL A O 1
ATOM 557 N N . GLU A 1 73 ? 5.415 8.281 -11.789 1.00 94.69 73 GLU A N 1
ATOM 558 C CA . GLU A 1 73 ? 4.800 9.611 -11.872 1.00 94.69 73 GLU A CA 1
ATOM 559 C C . GLU A 1 73 ? 3.283 9.562 -12.084 1.00 94.69 73 GLU A C 1
ATOM 561 O O . GLU A 1 73 ? 2.546 10.394 -11.555 1.00 94.69 73 GLU A O 1
ATOM 566 N N . GLU A 1 74 ? 2.805 8.585 -12.855 1.00 96.19 74 GLU A N 1
ATOM 567 C CA . GLU A 1 74 ? 1.377 8.377 -13.089 1.00 96.19 74 GLU A CA 1
ATOM 568 C C . GLU A 1 74 ? 0.707 7.787 -11.842 1.00 96.19 74 GLU A C 1
ATOM 570 O O . GLU A 1 74 ? -0.328 8.283 -11.394 1.00 96.19 74 GLU A O 1
ATOM 575 N N . ALA A 1 75 ? 1.342 6.791 -11.215 1.00 95.31 75 ALA A N 1
ATOM 576 C CA . ALA A 1 75 ? 0.865 6.195 -9.973 1.00 95.31 75 ALA A CA 1
ATOM 577 C C . ALA A 1 75 ? 0.763 7.241 -8.853 1.00 95.31 75 ALA A C 1
ATOM 579 O O . ALA A 1 75 ? -0.252 7.301 -8.165 1.00 95.31 75 ALA A O 1
ATOM 580 N N . ALA A 1 76 ? 1.759 8.118 -8.709 1.00 93.75 76 ALA A N 1
ATOM 581 C CA . ALA A 1 76 ? 1.767 9.172 -7.696 1.00 93.75 76 ALA A CA 1
ATOM 582 C C . ALA A 1 76 ? 0.574 10.139 -7.815 1.00 93.75 76 ALA A C 1
ATOM 584 O O . ALA A 1 76 ? 0.109 10.660 -6.804 1.00 93.75 76 ALA A O 1
ATOM 585 N N . LYS A 1 77 ? 0.052 10.357 -9.031 1.00 95.62 77 LYS A N 1
ATOM 586 C CA . LYS A 1 77 ? -1.123 11.210 -9.285 1.00 95.62 77 LYS A CA 1
ATOM 587 C C . LYS A 1 77 ? -2.450 10.472 -9.094 1.00 95.62 77 LYS A C 1
ATOM 589 O O . LYS A 1 77 ? -3.450 11.103 -8.766 1.00 95.62 77 LYS A O 1
ATOM 594 N N . ALA A 1 78 ? -2.473 9.161 -9.335 1.00 96.81 78 ALA A N 1
ATOM 595 C CA . ALA A 1 78 ? -3.692 8.351 -9.329 1.00 96.81 78 ALA A CA 1
ATOM 596 C C . ALA A 1 78 ? -3.969 7.645 -7.990 1.00 96.81 78 ALA A C 1
ATOM 598 O O . ALA A 1 78 ? -5.114 7.282 -7.709 1.00 96.81 78 ALA A O 1
ATOM 599 N N . LEU A 1 79 ? -2.937 7.409 -7.174 1.00 97.75 79 LEU A N 1
ATOM 600 C CA . LEU A 1 79 ? -3.068 6.719 -5.895 1.00 97.75 79 LEU A CA 1
ATOM 601 C C . LEU A 1 79 ? -3.775 7.604 -4.850 1.00 97.75 79 LEU A C 1
ATOM 603 O O . LEU A 1 79 ? -3.413 8.768 -4.673 1.00 97.75 79 LEU A O 1
ATOM 607 N N . PRO A 1 80 ? -4.720 7.047 -4.072 1.00 97.31 80 PRO A N 1
ATOM 608 C CA . PRO A 1 80 ? -5.230 7.692 -2.869 1.00 97.31 80 PRO A CA 1
ATOM 609 C C . PRO A 1 80 ? -4.105 8.037 -1.887 1.00 97.31 80 PRO A C 1
ATOM 611 O O . PRO A 1 80 ? -3.083 7.351 -1.817 1.00 97.31 80 PRO A O 1
ATOM 614 N N . SER A 1 81 ? -4.328 9.049 -1.046 1.00 96.25 81 SER A N 1
ATOM 615 C CA . SER A 1 81 ? -3.304 9.616 -0.155 1.00 96.25 81 SER A CA 1
ATOM 616 C C . SER A 1 81 ? -2.609 8.612 0.767 1.00 96.25 81 SER A C 1
ATOM 618 O O . SER A 1 81 ? -1.457 8.826 1.130 1.00 96.25 81 SER A O 1
ATOM 620 N N . VAL A 1 82 ? -3.275 7.528 1.175 1.00 96.75 82 VAL A N 1
ATOM 621 C CA . VAL A 1 82 ? -2.638 6.486 1.996 1.00 96.75 82 VAL A CA 1
ATOM 622 C C . VAL A 1 82 ? -1.559 5.719 1.221 1.00 96.75 82 VAL A C 1
ATOM 624 O O . VAL A 1 82 ? -0.463 5.519 1.738 1.00 96.75 82 VAL A O 1
ATOM 627 N N . PHE A 1 83 ? -1.819 5.375 -0.041 1.00 97.00 83 PHE A N 1
ATOM 628 C CA . PHE A 1 83 ? -0.861 4.679 -0.898 1.00 97.00 83 PHE A CA 1
ATOM 629 C C . PHE A 1 83 ? 0.184 5.626 -1.489 1.00 97.00 83 PHE A C 1
ATOM 631 O O . PHE A 1 83 ? 1.339 5.238 -1.622 1.00 97.00 83 PHE A O 1
ATOM 638 N N . ALA A 1 84 ? -0.181 6.877 -1.786 1.00 96.62 84 ALA A N 1
ATOM 639 C CA . ALA A 1 84 ? 0.781 7.889 -2.220 1.00 96.62 84 ALA A CA 1
ATOM 640 C C . ALA A 1 84 ? 1.858 8.143 -1.147 1.00 96.62 84 ALA A C 1
ATOM 642 O O . ALA A 1 84 ? 3.041 8.235 -1.466 1.00 96.62 84 ALA A O 1
ATOM 643 N N . LYS A 1 85 ? 1.469 8.163 0.139 1.00 97.12 85 LYS A N 1
ATOM 644 C CA . LYS A 1 85 ? 2.416 8.207 1.266 1.00 97.12 85 LYS A CA 1
ATOM 645 C C . LYS A 1 85 ? 3.331 6.980 1.304 1.00 97.12 85 LYS A C 1
ATOM 647 O O . LYS A 1 85 ? 4.520 7.136 1.541 1.00 97.12 85 LYS A O 1
ATOM 652 N N . ALA A 1 86 ? 2.798 5.781 1.058 1.00 96.81 86 ALA A N 1
ATOM 653 C CA . ALA A 1 86 ? 3.599 4.555 1.030 1.00 96.81 86 ALA A CA 1
ATOM 654 C C . ALA A 1 86 ? 4.606 4.554 -0.130 1.00 96.81 86 ALA A C 1
ATOM 656 O O . ALA A 1 86 ? 5.762 4.196 0.064 1.00 96.81 86 ALA A O 1
ATOM 657 N N . LEU A 1 87 ? 4.192 5.026 -1.311 1.00 96.00 87 LEU A N 1
ATOM 658 C CA . LEU A 1 87 ? 5.083 5.224 -2.453 1.00 96.00 87 LEU A CA 1
ATOM 659 C C . LEU A 1 87 ? 6.227 6.189 -2.112 1.00 96.00 87 LEU A C 1
ATOM 661 O O . LEU A 1 87 ? 7.382 5.882 -2.394 1.00 96.00 87 LEU A O 1
ATOM 665 N N . ALA A 1 88 ? 5.922 7.313 -1.458 1.00 95.94 88 ALA A N 1
ATOM 666 C CA . ALA A 1 88 ? 6.915 8.318 -1.075 1.00 95.94 88 ALA A CA 1
ATOM 667 C C . ALA A 1 88 ? 8.025 7.784 -0.148 1.00 95.94 88 ALA A C 1
ATOM 669 O O . ALA A 1 88 ? 9.126 8.322 -0.166 1.00 95.94 88 ALA A O 1
ATOM 670 N N . LEU A 1 89 ? 7.779 6.713 0.621 1.00 96.06 89 LEU A N 1
ATOM 671 C CA . LEU A 1 89 ? 8.819 6.076 1.443 1.00 96.06 89 LEU A CA 1
ATOM 672 C C . LEU A 1 89 ? 9.891 5.347 0.618 1.00 96.06 89 LEU A C 1
ATOM 674 O O . LEU A 1 89 ? 10.965 5.068 1.139 1.00 96.06 89 LEU A O 1
ATOM 678 N N . VAL A 1 90 ? 9.604 5.017 -0.644 1.00 92.69 90 VAL A N 1
ATOM 679 C CA . VAL A 1 90 ? 10.474 4.185 -1.493 1.00 92.69 90 VAL A CA 1
ATOM 680 C C . VAL A 1 90 ? 11.188 4.999 -2.574 1.00 92.69 90 VAL A C 1
ATOM 682 O O . VAL A 1 90 ? 12.256 4.601 -3.023 1.00 92.69 90 VAL A O 1
ATOM 685 N N . VAL A 1 91 ? 10.594 6.107 -3.029 1.00 88.56 91 VAL A N 1
ATOM 686 C CA . VAL A 1 91 ? 11.095 6.893 -4.179 1.00 88.56 91 VAL A C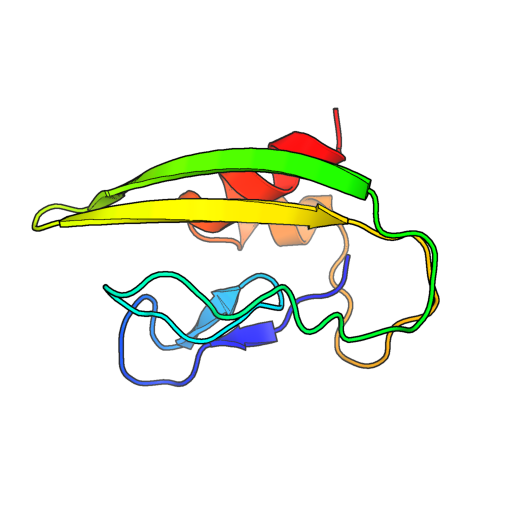A 1
ATOM 687 C C . VAL A 1 91 ? 11.922 8.123 -3.793 1.00 88.56 91 VAL A C 1
ATOM 689 O O . VAL A 1 91 ? 12.256 8.910 -4.677 1.00 88.56 91 VAL A O 1
ATOM 692 N N . ASN A 1 92 ? 12.220 8.295 -2.504 1.00 58.72 92 ASN A N 1
ATOM 693 C CA . ASN A 1 92 ? 13.119 9.342 -2.009 1.00 58.72 92 ASN A CA 1
ATOM 694 C C . ASN A 1 92 ? 14.595 8.988 -2.207 1.00 58.72 92 ASN A C 1
ATOM 696 O O . ASN A 1 92 ? 14.943 7.794 -2.069 1.00 58.72 92 ASN A O 1
#

Sequence (92 aa):
MRTERRPAKGLLGGMLGLPGSDWTEQDLPGTDFPVSEDWKSAGQVRHVFTHFSLELTVWHSTGCATGTFTPVEEAAKALPSVFAKALALVVN

Radius of gyration: 12.96 Å; chains: 1; bounding box: 32×26×28 Å

Foldseek 3Di:
DAWDQADCDDDCHRAIADDADDDDPDDDDDGPDQDDDDKDWLAKFWDDDPPGIDIDGAIDDPDDGDDDDDDLVVCCVRHDPRRVVSSVSPPD